Protein AF-A0A5A7RR78-F1 (afdb_monomer)

Sequence (80 aa):
MWKIDWRWSFSKRSTKRNGKKHKLVEGYYTAGVIPILCEKTGVKAPILNEIYKIVYEEKDPTASIKDIMNREAENIGEIT

Mean predicted aligned error: 11.52 Å

Solvent-accessible surface area (backbone atoms only — not comparable to full-atom values): 5516 Å² total; per-residue (Å²): 137,89,82,80,80,84,81,78,89,82,86,83,73,79,80,91,74,83,95,69,80,90,75,80,66,63,64,57,65,60,40,70,47,45,68,59,49,30,69,76,67,70,51,86,52,69,71,58,52,42,52,29,34,39,76,76,66,72,40,57,67,68,58,43,51,48,54,61,72,71,47,81,80,78,83,85,65,82,91,122

Nearest PDB structures (foldseek):
  1evy-assembly1_A  TM=8.738E-01  e=1.791E-02  Leishmania mexicana

pLDDT: mean 76.26, std 23.73, range [27.66, 97.44]

Structure (mmCIF, N/CA/C/O backbone):
data_AF-A0A5A7RR78-F1
#
_entry.id   AF-A0A5A7RR78-F1
#
loop_
_atom_site.group_PDB
_atom_site.id
_atom_site.type_symbol
_atom_site.label_atom_id
_atom_site.label_alt_id
_atom_site.label_comp_id
_atom_site.label_asym_id
_atom_site.label_entity_id
_atom_site.label_seq_id
_atom_site.pdbx_PDB_ins_code
_atom_site.Cartn_x
_atom_site.Cartn_y
_atom_site.Cartn_z
_atom_site.occupancy
_atom_site.B_iso_or_equiv
_atom_site.auth_seq_id
_atom_site.auth_comp_id
_atom_site.auth_asym_id
_atom_site.auth_atom_id
_atom_site.pdbx_PDB_model_num
ATOM 1 N N . MET A 1 1 ? -15.542 -22.680 -14.368 1.00 30.62 1 MET A N 1
ATOM 2 C CA . MET A 1 1 ? -14.902 -22.430 -15.676 1.00 30.62 1 MET A CA 1
ATOM 3 C C . MET A 1 1 ? -13.863 -21.334 -15.483 1.00 30.62 1 MET A C 1
ATOM 5 O O . MET A 1 1 ? -14.219 -20.169 -15.491 1.00 30.62 1 MET A O 1
ATOM 9 N N . TRP A 1 2 ? -12.609 -21.699 -15.203 1.00 27.66 2 TRP A N 1
ATOM 10 C CA . TRP A 1 2 ? -11.512 -20.741 -15.033 1.00 27.66 2 TRP A CA 1
ATOM 11 C C . TRP A 1 2 ? -10.699 -20.719 -16.327 1.00 27.66 2 TRP A C 1
ATOM 13 O O . TRP A 1 2 ? -9.924 -21.634 -16.588 1.00 27.66 2 TRP A O 1
ATOM 23 N N . LYS A 1 3 ? -10.917 -19.707 -17.166 1.00 35.12 3 LYS A N 1
ATOM 24 C CA . LYS A 1 3 ? -10.012 -19.356 -18.263 1.00 35.12 3 LYS A CA 1
ATOM 25 C C . LYS A 1 3 ? -9.423 -18.002 -17.917 1.00 35.12 3 LYS A C 1
ATOM 27 O O . LYS A 1 3 ? -10.050 -16.984 -18.180 1.00 35.12 3 LYS A O 1
ATOM 32 N N . ILE A 1 4 ? -8.249 -17.998 -17.299 1.00 48.66 4 ILE A N 1
ATOM 33 C CA . ILE A 1 4 ? -7.411 -16.804 -17.311 1.00 48.66 4 ILE A CA 1
ATOM 34 C C . ILE A 1 4 ? -6.243 -17.145 -18.221 1.00 48.66 4 ILE A C 1
ATOM 36 O O . ILE A 1 4 ? -5.306 -17.844 -17.835 1.00 48.66 4 ILE A O 1
ATOM 40 N N . ASP A 1 5 ? -6.391 -16.743 -19.478 1.00 38.50 5 ASP A N 1
ATOM 41 C CA . ASP A 1 5 ? -5.354 -16.832 -20.492 1.00 38.50 5 ASP A CA 1
ATOM 42 C C . ASP A 1 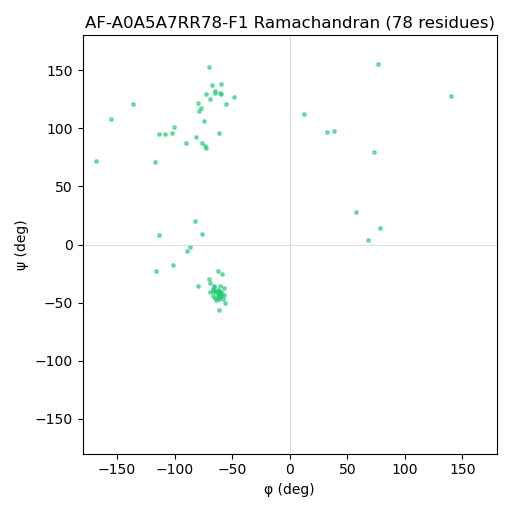5 ? -4.305 -15.753 -20.183 1.00 38.50 5 ASP A C 1
ATOM 44 O O . ASP A 1 5 ? -4.377 -14.621 -20.648 1.00 38.50 5 ASP A O 1
ATOM 48 N N . TRP A 1 6 ? -3.365 -16.085 -19.294 1.00 43.97 6 TRP A N 1
ATOM 49 C CA . TRP A 1 6 ? -2.243 -15.221 -18.896 1.00 43.97 6 TRP A CA 1
ATOM 50 C C . TRP A 1 6 ? -1.131 -15.161 -19.949 1.00 43.97 6 TRP A C 1
ATOM 52 O O . TRP A 1 6 ? -0.044 -14.634 -19.700 1.00 43.97 6 TRP A O 1
ATOM 62 N N . ARG A 1 7 ? -1.364 -15.717 -21.138 1.00 36.97 7 ARG A N 1
ATOM 63 C CA . ARG A 1 7 ? -0.421 -15.667 -22.242 1.00 36.97 7 ARG A CA 1
ATOM 64 C C . ARG A 1 7 ? -0.922 -14.601 -23.199 1.00 36.97 7 ARG A C 1
ATOM 66 O O . ARG A 1 7 ? -1.775 -14.890 -24.015 1.00 36.97 7 ARG A O 1
ATOM 73 N N . TRP A 1 8 ? -0.380 -13.394 -23.072 1.00 34.75 8 TRP A N 1
ATOM 74 C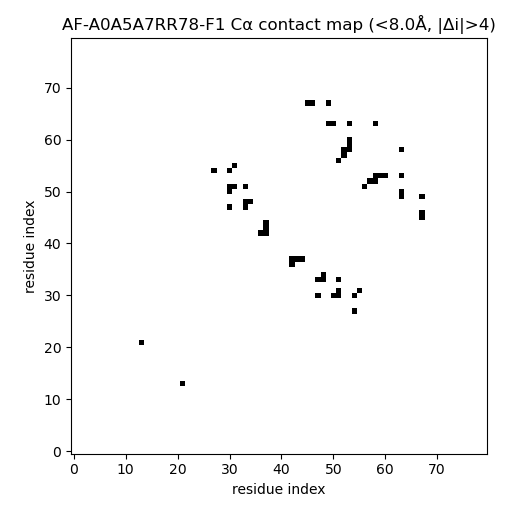 CA . TRP A 1 8 ? -0.160 -12.385 -24.120 1.00 34.75 8 TRP A CA 1
ATOM 75 C C . TRP A 1 8 ? -0.448 -10.958 -23.645 1.00 34.75 8 TRP A C 1
ATOM 77 O O . TRP A 1 8 ? -1.523 -10.627 -23.164 1.00 34.75 8 TRP A O 1
ATOM 87 N N . SER A 1 9 ? 0.566 -10.118 -23.880 1.00 38.53 9 SER A N 1
ATOM 88 C CA . SER A 1 9 ? 0.551 -8.654 -23.835 1.00 38.53 9 SER A CA 1
ATOM 89 C C . SER A 1 9 ? 0.488 -8.006 -22.457 1.00 38.53 9 SER A C 1
ATOM 91 O O . SER A 1 9 ? -0.552 -7.500 -22.099 1.00 38.53 9 SER A O 1
ATOM 93 N N . PHE A 1 10 ? 1.612 -7.912 -21.734 1.00 43.41 10 PHE A N 1
ATOM 94 C CA . PHE A 1 10 ? 1.996 -6.683 -21.004 1.00 43.41 10 PHE A CA 1
ATOM 95 C C . PHE A 1 10 ? 3.453 -6.776 -20.511 1.00 43.41 10 PHE A C 1
ATOM 97 O O . PHE A 1 10 ? 3.756 -6.886 -19.329 1.00 43.41 10 PHE A O 1
ATOM 104 N N . SER A 1 11 ? 4.399 -6.693 -21.452 1.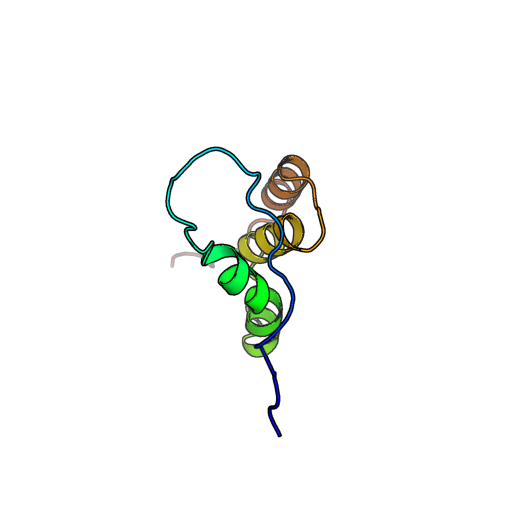00 41.28 11 SER A N 1
ATOM 105 C CA . SER A 1 11 ? 5.769 -6.274 -21.143 1.00 41.28 11 SER A CA 1
ATOM 106 C C . SER A 1 11 ? 5.766 -4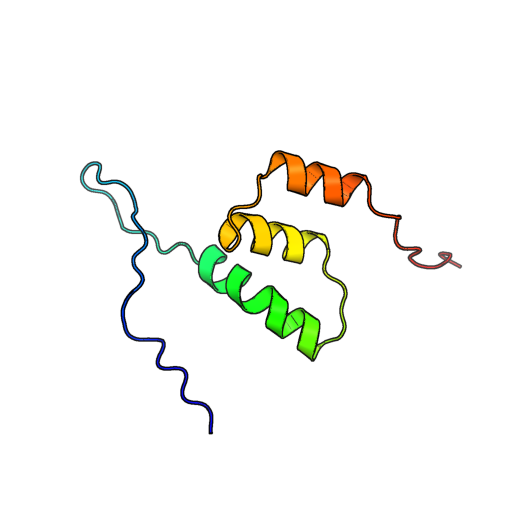.752 -20.955 1.00 41.28 11 SER A C 1
ATOM 108 O O . SER A 1 11 ? 5.956 -3.996 -21.910 1.00 41.28 11 SER A O 1
ATOM 110 N N . LYS A 1 12 ? 5.492 -4.253 -19.744 1.00 44.59 12 LYS A N 1
ATOM 111 C CA . LYS A 1 12 ? 5.713 -2.828 -19.452 1.00 44.59 12 LYS A CA 1
ATOM 112 C C . LYS A 1 12 ? 7.193 -2.599 -19.119 1.00 44.59 12 LYS A C 1
ATOM 114 O O . LYS A 1 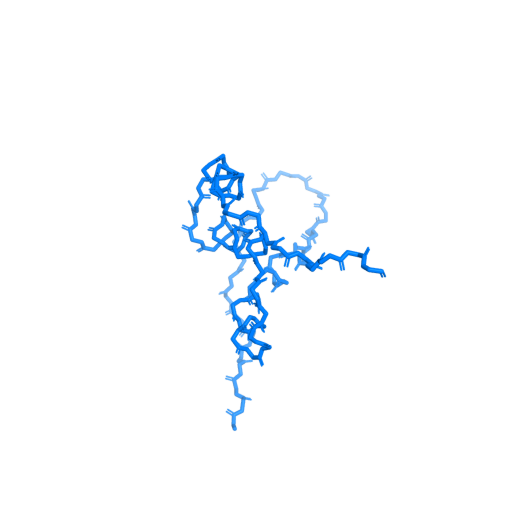12 ? 7.634 -2.769 -17.994 1.00 44.59 12 LYS A O 1
ATOM 119 N N . ARG A 1 13 ? 7.939 -2.255 -20.179 1.00 41.69 13 ARG A N 1
ATOM 120 C CA . ARG A 1 13 ? 9.191 -1.469 -20.240 1.00 41.69 13 ARG A CA 1
ATOM 121 C C . ARG A 1 13 ? 10.148 -1.581 -19.039 1.00 41.69 13 ARG A C 1
ATOM 123 O O . ARG A 1 13 ? 10.120 -0.754 -18.137 1.00 41.69 13 ARG A O 1
ATOM 130 N N . SER A 1 14 ? 11.153 -2.447 -19.167 1.00 42.22 14 SER A N 1
ATOM 131 C CA . SER A 1 14 ? 12.507 -2.098 -18.723 1.00 42.22 14 SER A CA 1
ATOM 132 C C . SER A 1 14 ? 13.117 -1.161 -19.772 1.00 42.22 14 SER A C 1
ATOM 134 O O . SER A 1 14 ? 13.269 -1.543 -20.935 1.00 42.22 14 SER A O 1
ATOM 136 N N . THR A 1 15 ? 13.436 0.073 -19.402 1.00 41.53 15 THR A N 1
ATOM 137 C CA . THR A 1 15 ? 14.199 1.014 -20.230 1.00 41.53 15 THR A CA 1
ATOM 138 C C . THR A 1 15 ? 15.461 0.340 -20.786 1.00 41.53 15 THR A C 1
ATOM 140 O O . THR A 1 15 ? 16.246 -0.249 -20.046 1.00 41.53 15 THR A O 1
ATOM 143 N N . LYS A 1 16 ? 15.652 0.399 -22.113 1.00 43.34 16 LYS A N 1
ATOM 144 C CA . LYS A 1 16 ? 16.860 -0.091 -22.796 1.00 43.34 16 LYS A CA 1
ATOM 145 C C . LYS A 1 16 ? 18.105 0.576 -22.198 1.00 43.34 16 LYS A C 1
ATOM 147 O O . LYS A 1 16 ? 18.259 1.786 -22.333 1.00 43.34 16 LYS A O 1
ATOM 152 N N . ARG A 1 17 ? 19.038 -0.214 -21.658 1.00 39.41 17 ARG A N 1
ATOM 153 C CA . ARG A 1 17 ? 20.477 0.107 -21.634 1.00 39.41 17 ARG A CA 1
ATOM 154 C C . ARG A 1 17 ? 21.307 -1.181 -21.539 1.00 39.41 17 ARG A C 1
ATOM 156 O O . ARG A 1 17 ? 21.318 -1.850 -20.517 1.00 39.41 17 ARG A O 1
ATOM 163 N N . ASN A 1 18 ? 21.957 -1.510 -22.656 1.00 40.03 18 ASN A N 1
ATOM 164 C CA . ASN A 1 18 ? 23.122 -2.383 -22.837 1.00 40.03 18 ASN A CA 1
ATOM 165 C C . ASN A 1 18 ? 23.220 -3.675 -21.989 1.00 40.03 18 ASN A C 1
ATOM 167 O O . ASN A 1 18 ? 23.769 -3.694 -20.891 1.00 40.03 18 ASN A O 1
ATOM 171 N N . GLY A 1 19 ? 22.819 -4.799 -22.597 1.00 47.03 19 GLY A N 1
ATOM 172 C CA . GLY A 1 19 ? 23.548 -6.072 -22.479 1.00 47.03 19 GLY A CA 1
ATOM 173 C C . GLY A 1 19 ? 23.397 -6.925 -21.213 1.00 47.03 19 GLY A C 1
ATOM 174 O O . GLY A 1 19 ? 24.206 -7.831 -21.033 1.00 47.03 19 GLY A O 1
ATOM 175 N N . LYS A 1 20 ? 22.416 -6.705 -20.325 1.00 45.28 20 LYS A N 1
ATOM 176 C CA . LYS A 1 20 ? 22.292 -7.504 -19.085 1.00 45.28 20 LYS A CA 1
ATOM 177 C C . LYS A 1 20 ? 20.847 -7.938 -18.796 1.00 45.28 20 LYS A C 1
ATOM 179 O O . LYS A 1 20 ? 19.965 -7.103 -18.664 1.00 45.28 20 LYS A O 1
ATOM 184 N N . LYS A 1 21 ? 20.662 -9.266 -18.724 1.00 43.16 21 LYS A N 1
ATOM 185 C CA . LYS A 1 21 ? 19.537 -10.081 -18.206 1.00 43.16 21 LYS A CA 1
ATOM 186 C C . LYS A 1 21 ? 18.222 -9.330 -17.910 1.00 43.16 21 LYS A 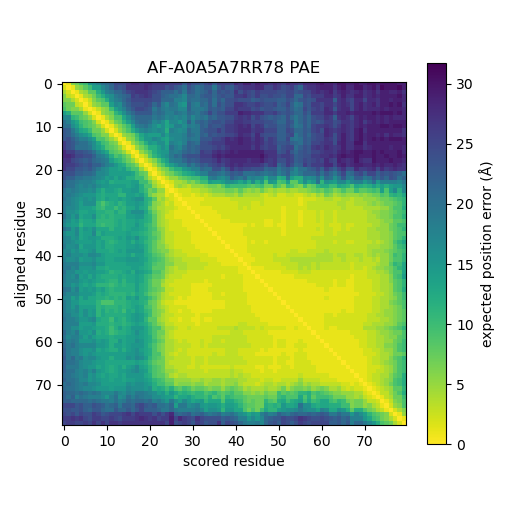C 1
ATOM 188 O O . LYS A 1 21 ? 18.127 -8.622 -16.912 1.00 43.16 21 LYS A O 1
ATOM 193 N N . HIS A 1 22 ? 17.178 -9.612 -18.696 1.00 48.56 22 HIS A N 1
ATOM 194 C CA . HIS A 1 22 ? 15.788 -9.335 -18.316 1.00 48.56 22 HIS A CA 1
ATOM 195 C C . HIS A 1 22 ? 15.446 -10.148 -17.057 1.00 48.56 22 HIS A C 1
ATOM 197 O O . HIS A 1 22 ? 15.129 -11.332 -17.150 1.00 48.56 22 HIS A O 1
ATOM 203 N N . LYS A 1 23 ? 15.552 -9.548 -15.869 1.00 56.66 23 LYS A N 1
ATOM 204 C CA . LYS A 1 23 ? 14.976 -10.135 -14.657 1.00 56.66 23 LYS A CA 1
ATOM 205 C C . LYS A 1 23 ? 13.486 -9.817 -14.651 1.00 56.66 23 LYS A C 1
ATOM 207 O O . LYS A 1 23 ? 13.108 -8.648 -14.717 1.00 56.66 23 LYS A O 1
ATOM 212 N N . LEU A 1 24 ? 12.657 -10.856 -14.617 1.00 58.09 24 LEU A N 1
ATOM 213 C CA . LEU A 1 24 ? 11.233 -10.705 -14.341 1.00 58.09 24 LEU A CA 1
ATOM 214 C C . LEU A 1 24 ? 11.072 -10.059 -12.961 1.00 58.09 24 LEU A C 1
ATOM 216 O O . LEU A 1 24 ? 11.789 -10.403 -12.022 1.00 58.09 24 LEU A O 1
ATOM 220 N N . VAL A 1 25 ? 10.147 -9.111 -12.846 1.00 78.44 25 VAL A N 1
ATOM 221 C CA . VAL A 1 25 ? 9.801 -8.503 -11.560 1.00 78.44 25 VAL A CA 1
ATOM 222 C C . VAL A 1 25 ? 8.676 -9.336 -10.958 1.00 78.44 25 VAL A C 1
ATOM 224 O O . VAL A 1 25 ? 7.503 -9.068 -11.195 1.00 78.44 25 VAL A O 1
ATOM 227 N N . GLU A 1 26 ? 9.030 -10.386 -10.221 1.00 81.69 26 GLU A N 1
ATOM 228 C CA . GLU A 1 26 ? 8.063 -11.313 -9.606 1.00 81.69 26 GLU A CA 1
ATOM 229 C C . GLU A 1 26 ? 7.078 -10.586 -8.681 1.00 81.69 26 GLU A C 1
ATOM 231 O O . GLU A 1 26 ? 5.880 -10.856 -8.710 1.00 81.69 26 GLU A O 1
ATOM 236 N N . GLY A 1 27 ? 7.568 -9.579 -7.950 1.00 84.69 27 GLY A N 1
ATOM 237 C CA . GLY A 1 27 ? 6.753 -8.759 -7.055 1.00 84.69 27 GLY A CA 1
ATOM 238 C C . GLY A 1 27 ? 5.599 -8.026 -7.744 1.00 84.69 27 GLY A C 1
ATOM 239 O O . GLY A 1 27 ? 4.596 -7.769 -7.088 1.00 84.69 27 GLY A O 1
ATOM 240 N N . TYR A 1 28 ? 5.693 -7.747 -9.052 1.00 87.25 28 TYR A N 1
ATOM 241 C CA . TYR A 1 28 ? 4.584 -7.167 -9.815 1.00 87.25 28 TYR A CA 1
ATOM 242 C C . TYR A 1 28 ? 3.385 -8.119 -9.786 1.00 87.25 28 TYR A C 1
ATOM 244 O O . TYR A 1 28 ? 2.334 -7.776 -9.259 1.00 87.25 28 TYR A O 1
ATOM 252 N N . TYR A 1 29 ? 3.578 -9.364 -10.227 1.00 87.88 29 TYR A N 1
ATOM 253 C CA . TYR A 1 29 ? 2.520 -10.375 -10.256 1.00 87.88 29 TYR A CA 1
ATOM 254 C C . TYR A 1 29 ? 1.987 -10.713 -8.861 1.00 87.88 29 TYR A C 1
ATOM 256 O O . TYR A 1 29 ? 0.778 -10.862 -8.687 1.00 87.88 29 TYR A O 1
ATOM 264 N N . THR A 1 30 ? 2.870 -10.787 -7.862 1.00 91.31 30 THR A N 1
ATOM 265 C CA . THR A 1 30 ? 2.471 -11.025 -6.469 1.00 91.31 30 THR A CA 1
ATOM 266 C C . THR A 1 30 ? 1.611 -9.889 -5.924 1.00 91.31 30 THR A C 1
ATOM 268 O O . THR A 1 30 ? 0.622 -10.143 -5.243 1.00 91.31 30 THR A O 1
ATOM 271 N N . ALA A 1 31 ? 1.933 -8.633 -6.243 1.00 93.44 31 ALA A N 1
ATOM 272 C CA . ALA A 1 31 ? 1.110 -7.510 -5.820 1.00 93.44 31 ALA A CA 1
ATOM 273 C C . ALA A 1 31 ? -0.281 -7.547 -6.477 1.00 93.44 31 ALA A C 1
ATOM 275 O O . ALA A 1 31 ? -1.276 -7.246 -5.824 1.00 93.44 31 ALA A O 1
ATOM 276 N N . GLY A 1 32 ? -0.377 -7.995 -7.732 1.00 93.69 32 GLY A N 1
ATOM 277 C CA . GLY A 1 32 ? -1.642 -8.058 -8.470 1.00 93.69 32 GLY A CA 1
ATOM 278 C C . GLY A 1 32 ? -2.704 -8.982 -7.863 1.00 93.69 32 GLY A C 1
ATOM 279 O O . GLY A 1 32 ? -3.890 -8.786 -8.112 1.00 93.69 32 GLY A O 1
ATOM 280 N N . VAL A 1 33 ? -2.315 -9.968 -7.045 1.00 95.25 33 VAL A N 1
ATOM 281 C CA . VAL A 1 33 ? -3.270 -10.889 -6.396 1.00 95.25 33 VAL A CA 1
ATOM 282 C C . VAL A 1 33 ? -3.779 -10.398 -5.038 1.00 95.25 33 VAL A C 1
ATOM 284 O O . VAL A 1 33 ? -4.672 -11.027 -4.469 1.00 95.25 33 VAL A O 1
ATOM 287 N N . ILE A 1 34 ? -3.253 -9.282 -4.520 1.00 95.44 34 ILE A N 1
ATOM 288 C CA . ILE A 1 34 ? -3.600 -8.747 -3.194 1.00 95.44 34 ILE A CA 1
ATOM 289 C C . ILE A 1 34 ? -5.113 -8.503 -3.037 1.00 95.44 34 ILE A C 1
ATOM 291 O O . ILE A 1 34 ? -5.670 -9.029 -2.072 1.00 95.44 34 ILE A O 1
ATOM 295 N N . PRO A 1 35 ? -5.824 -7.814 -3.959 1.00 94.62 35 PRO A N 1
ATOM 296 C CA . PRO A 1 35 ? -7.259 -7.564 -3.789 1.00 94.62 35 PRO A CA 1
ATOM 297 C C . PRO A 1 35 ? -8.080 -8.856 -3.691 1.00 94.62 35 PRO A C 1
ATOM 299 O O . PRO A 1 35 ? -8.945 -8.983 -2.829 1.00 94.62 35 PRO A O 1
ATOM 302 N N . ILE A 1 36 ? -7.741 -9.848 -4.523 1.00 95.81 36 ILE A N 1
ATOM 303 C CA . ILE A 1 36 ? -8.407 -11.157 -4.562 1.00 95.81 36 ILE A CA 1
ATOM 304 C C . ILE A 1 36 ? -8.179 -11.919 -3.251 1.00 95.81 36 ILE A C 1
ATOM 306 O O . ILE A 1 36 ? -9.081 -12.587 -2.748 1.00 95.81 36 ILE A O 1
ATOM 310 N N . LEU A 1 37 ? -6.964 -11.856 -2.699 1.00 96.00 37 LEU A N 1
ATOM 311 C CA . LEU A 1 37 ? -6.637 -12.493 -1.424 1.00 96.00 37 LEU A CA 1
ATOM 312 C C . LEU A 1 37 ? -7.390 -11.844 -0.261 1.00 96.00 37 LEU A C 1
ATOM 314 O O . LEU A 1 37 ? -7.960 -12.565 0.557 1.00 96.00 37 LEU A O 1
ATOM 318 N N . CYS A 1 38 ? -7.443 -10.512 -0.211 1.00 95.56 38 CYS A N 1
ATOM 319 C CA . CYS A 1 38 ? -8.207 -9.775 0.796 1.00 95.56 38 CYS A CA 1
ATOM 320 C C . CYS A 1 38 ? -9.704 -10.121 0.725 1.00 95.56 38 CYS A C 1
ATOM 322 O O . CYS A 1 38 ? -10.312 -10.410 1.752 1.00 95.56 38 CYS A O 1
ATOM 324 N N . GLU A 1 39 ? -10.283 -10.181 -0.479 1.00 95.69 39 GLU A N 1
ATOM 325 C CA . GLU A 1 39 ? -11.686 -10.565 -0.691 1.00 95.69 39 GLU A CA 1
ATOM 326 C C . GLU A 1 39 ? -11.973 -11.998 -0.218 1.00 95.69 39 GLU A C 1
ATOM 328 O O . GLU A 1 39 ? -12.931 -12.234 0.515 1.00 95.69 39 GLU A O 1
ATOM 333 N N . LYS A 1 40 ? -11.121 -12.963 -0.585 1.00 96.94 40 LYS A N 1
ATOM 334 C CA . LYS A 1 40 ? -11.319 -14.381 -0.238 1.00 96.94 40 LYS A CA 1
ATOM 335 C C . LYS A 1 40 ? -11.149 -14.686 1.245 1.00 96.94 40 LYS A C 1
ATOM 337 O O . LYS A 1 40 ? -11.757 -15.630 1.739 1.00 96.94 40 LYS A O 1
ATOM 342 N N . THR A 1 41 ? -10.264 -13.962 1.922 1.00 95.88 41 THR A N 1
ATOM 343 C CA . THR A 1 41 ? -9.880 -14.257 3.311 1.00 95.88 41 THR A CA 1
ATOM 344 C C . THR A 1 41 ? -10.567 -13.349 4.324 1.00 95.88 41 THR A C 1
ATOM 346 O O . THR A 1 41 ? -10.567 -13.664 5.510 1.00 95.88 41 THR A O 1
ATOM 349 N N . GLY A 1 42 ? -11.123 -12.214 3.888 1.00 94.00 42 GLY A N 1
ATOM 350 C CA . GLY A 1 42 ? -11.640 -11.169 4.774 1.00 94.00 42 GLY A CA 1
ATOM 351 C C . GLY A 1 42 ? -10.553 -10.434 5.569 1.00 94.00 42 GLY A C 1
ATOM 352 O O . GLY A 1 42 ? -10.873 -9.582 6.398 1.00 94.00 42 GLY A O 1
ATOM 353 N N . VAL A 1 43 ? -9.271 -10.741 5.337 1.00 92.50 43 VAL A N 1
ATOM 354 C CA . VAL A 1 43 ? -8.149 -10.107 6.033 1.00 92.50 43 VAL A CA 1
ATOM 355 C C . VAL A 1 43 ? -7.976 -8.679 5.530 1.00 92.50 43 VAL A C 1
ATOM 357 O O . VAL A 1 43 ? -7.852 -8.423 4.332 1.00 92.50 43 VAL A O 1
ATOM 360 N N . LYS A 1 44 ? -7.903 -7.733 6.467 1.00 91.19 44 LYS A N 1
ATOM 361 C CA . LYS A 1 44 ? -7.498 -6.358 6.176 1.00 91.19 44 LYS A CA 1
ATOM 362 C C . LYS A 1 44 ? -5.975 -6.310 6.059 1.00 91.19 44 LYS A C 1
ATOM 364 O O . LYS A 1 44 ? -5.273 -6.528 7.038 1.00 91.19 44 LYS A O 1
ATOM 369 N N . ALA A 1 45 ? -5.465 -6.010 4.866 1.00 93.12 45 ALA A N 1
ATOM 370 C CA . ALA A 1 45 ? -4.029 -5.920 4.604 1.00 93.12 45 ALA A CA 1
ATOM 371 C C . ALA A 1 45 ? -3.626 -4.492 4.181 1.00 93.12 45 ALA A C 1
ATOM 373 O O . ALA A 1 45 ? -3.308 -4.264 3.014 1.00 93.12 45 ALA A O 1
ATOM 374 N N . PRO A 1 46 ? -3.648 -3.502 5.096 1.00 94.00 46 PRO A N 1
ATOM 375 C CA . PRO A 1 46 ? -3.479 -2.086 4.756 1.00 94.00 46 PRO A CA 1
ATOM 376 C C . PRO A 1 46 ? -2.163 -1.801 4.022 1.00 94.00 46 PRO A C 1
ATOM 378 O O . PRO A 1 46 ? -2.170 -1.124 3.004 1.00 94.00 46 PRO A O 1
ATOM 381 N N . ILE A 1 47 ? -1.050 -2.388 4.467 1.00 95.25 47 ILE A N 1
ATOM 382 C CA . ILE A 1 47 ? 0.262 -2.197 3.829 1.00 95.25 47 ILE A CA 1
ATOM 383 C C . ILE A 1 47 ? 0.276 -2.779 2.408 1.00 95.25 47 ILE A C 1
ATOM 385 O O . ILE A 1 47 ? 0.735 -2.135 1.469 1.00 95.25 47 ILE A O 1
ATOM 389 N N . LEU A 1 48 ? -0.247 -3.995 2.240 1.00 95.88 48 LEU A N 1
ATOM 390 C CA . LEU A 1 48 ? -0.287 -4.671 0.943 1.00 95.88 48 LEU A CA 1
ATOM 391 C C . LEU A 1 48 ? -1.212 -3.938 -0.036 1.00 95.88 48 LEU A C 1
ATOM 393 O O . LEU A 1 48 ? -0.863 -3.759 -1.200 1.00 95.88 48 LEU A O 1
ATOM 397 N N . ASN A 1 49 ? -2.353 -3.444 0.443 1.00 95.75 49 ASN A N 1
ATOM 398 C CA . ASN A 1 49 ? -3.266 -2.642 -0.363 1.00 95.75 49 ASN A CA 1
ATOM 399 C C . ASN A 1 49 ? -2.588 -1.362 -0.865 1.00 95.75 49 ASN A C 1
ATOM 401 O O . ASN A 1 49 ? -2.746 -1.002 -2.025 1.00 95.75 49 ASN A O 1
ATOM 405 N N . GLU A 1 50 ? -1.793 -0.696 -0.032 1.00 97.00 50 GLU A N 1
ATOM 406 C CA . GLU A 1 50 ? -1.043 0.493 -0.443 1.00 97.00 50 GLU A CA 1
ATOM 407 C C . GLU A 1 50 ? 0.049 0.171 -1.475 1.00 97.00 50 GLU A C 1
ATOM 409 O O . GLU A 1 50 ? 0.193 0.892 -2.461 1.00 97.00 50 GLU A O 1
ATOM 414 N N . ILE A 1 51 ? 0.7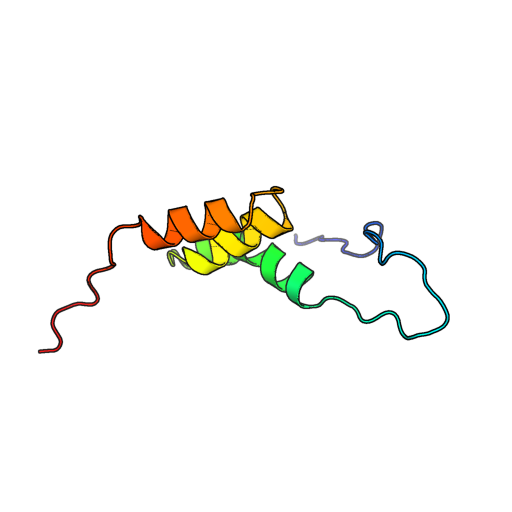38 -0.968 -1.344 1.00 95.69 51 ILE A N 1
ATOM 415 C CA . ILE A 1 51 ? 1.671 -1.458 -2.374 1.00 95.69 51 ILE A CA 1
ATOM 416 C C . ILE A 1 51 ? 0.944 -1.701 -3.703 1.00 95.69 51 ILE A C 1
ATOM 418 O O . ILE A 1 51 ? 1.439 -1.292 -4.754 1.00 95.69 51 ILE A O 1
ATOM 422 N N . TYR A 1 52 ? -0.233 -2.332 -3.673 1.00 96.62 52 TYR A N 1
ATOM 423 C CA . TYR A 1 52 ? -1.046 -2.540 -4.871 1.00 96.62 52 TYR A CA 1
ATOM 424 C C . TYR A 1 52 ? -1.390 -1.208 -5.550 1.00 96.62 52 TYR A C 1
ATOM 426 O O . TYR A 1 52 ? -1.166 -1.069 -6.751 1.00 96.62 52 TYR A O 1
ATOM 434 N N . LYS A 1 53 ? -1.840 -0.202 -4.790 1.00 96.62 53 LYS A N 1
ATOM 435 C CA . LYS A 1 53 ? -2.188 1.124 -5.326 1.00 96.62 53 LYS A CA 1
ATOM 436 C C . LYS A 1 53 ? -0.998 1.834 -5.971 1.00 96.62 53 LYS A C 1
ATOM 438 O O . LYS A 1 53 ? -1.146 2.427 -7.034 1.00 96.62 53 LYS A O 1
ATOM 443 N N . ILE A 1 54 ? 0.193 1.747 -5.379 1.00 95.38 54 ILE A N 1
ATOM 444 C CA . ILE A 1 54 ? 1.409 2.323 -5.979 1.00 95.38 54 ILE A CA 1
ATOM 445 C C . ILE A 1 54 ? 1.715 1.651 -7.325 1.00 95.38 54 ILE A C 1
ATOM 447 O O . ILE A 1 54 ? 2.040 2.319 -8.304 1.00 95.38 54 ILE A O 1
ATOM 451 N N . VAL A 1 55 ? 1.623 0.320 -7.380 1.00 93.00 55 VAL A N 1
ATOM 452 C CA . VAL A 1 55 ? 2.046 -0.472 -8.545 1.00 93.00 55 VAL A CA 1
ATOM 453 C C . VAL A 1 55 ? 1.011 -0.463 -9.677 1.00 93.00 55 VAL A C 1
ATOM 455 O O . VAL A 1 55 ? 1.396 -0.484 -10.848 1.00 93.00 55 VAL A O 1
ATOM 458 N N . TYR A 1 56 ? -0.281 -0.452 -9.347 1.00 94.25 56 TYR A N 1
ATOM 459 C CA . TYR A 1 56 ? -1.380 -0.652 -10.297 1.00 94.25 56 TYR A CA 1
ATOM 460 C C . TYR A 1 56 ? -2.305 0.554 -10.470 1.00 94.25 56 TYR A C 1
ATOM 462 O O . TYR A 1 56 ? -2.937 0.659 -11.518 1.00 94.25 56 TYR A O 1
ATOM 470 N N . GLU A 1 57 ? -2.372 1.458 -9.493 1.00 94.44 57 GLU A N 1
ATOM 471 C CA . GLU A 1 57 ? -3.254 2.638 -9.515 1.00 94.44 57 GLU A CA 1
ATOM 472 C C . GLU A 1 57 ? -2.478 3.962 -9.590 1.00 94.44 57 GLU A C 1
ATOM 474 O O . GLU A 1 57 ? -3.066 5.031 -9.470 1.00 94.44 57 GLU A O 1
ATOM 479 N N . GLU A 1 58 ? -1.157 3.899 -9.793 1.00 94.25 58 GLU A N 1
ATOM 480 C CA . GLU A 1 58 ? -0.275 5.069 -9.930 1.00 94.25 58 GLU A CA 1
ATOM 481 C C . GLU A 1 58 ? -0.314 6.018 -8.716 1.00 94.25 58 GLU A C 1
ATOM 483 O O . GLU A 1 58 ? -0.050 7.218 -8.825 1.00 94.25 58 GLU A O 1
ATOM 488 N N . LYS A 1 59 ? -0.612 5.482 -7.527 1.00 96.25 59 LYS A N 1
ATOM 489 C CA . LYS A 1 59 ? -0.590 6.256 -6.285 1.00 96.25 59 LYS A CA 1
ATOM 490 C C . LYS A 1 59 ? 0.835 6.681 -5.924 1.00 96.25 59 LYS A C 1
ATOM 492 O O . LYS A 1 59 ? 1.769 5.881 -5.976 1.00 96.25 59 LYS A O 1
ATOM 497 N N . ASP A 1 60 ? 0.993 7.930 -5.482 1.00 96.81 60 ASP A N 1
ATOM 498 C CA . ASP A 1 60 ? 2.276 8.430 -4.984 1.00 96.81 60 ASP A CA 1
ATOM 499 C C . ASP A 1 60 ? 2.756 7.623 -3.748 1.00 96.81 60 ASP A C 1
ATOM 501 O O . ASP A 1 60 ? 1.992 7.434 -2.789 1.00 96.81 60 ASP A O 1
ATOM 505 N N . PRO A 1 61 ? 4.020 7.152 -3.720 1.00 96.38 61 PRO A N 1
ATOM 506 C CA . PRO A 1 61 ? 4.555 6.403 -2.582 1.00 96.38 61 PRO A CA 1
ATOM 507 C C . PRO A 1 61 ? 4.551 7.193 -1.270 1.00 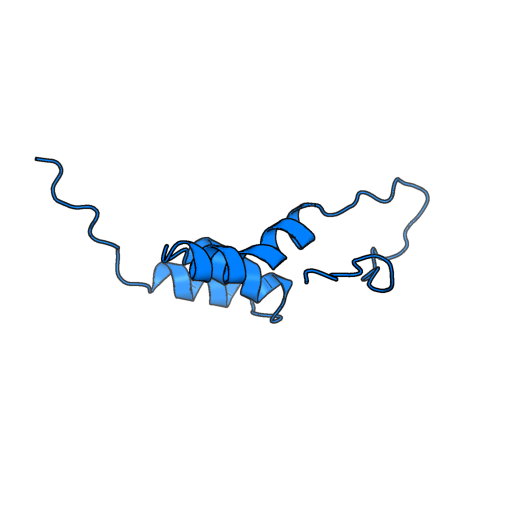96.38 61 PRO A C 1
ATOM 509 O O . PRO A 1 61 ? 4.289 6.626 -0.211 1.00 96.38 61 PRO A O 1
ATOM 512 N N . THR A 1 62 ? 4.802 8.503 -1.321 1.00 97.44 62 THR A N 1
ATOM 513 C CA . THR A 1 62 ? 4.830 9.355 -0.123 1.00 97.44 62 THR A CA 1
ATOM 514 C C . THR A 1 62 ? 3.431 9.505 0.465 1.00 97.44 62 THR A C 1
ATOM 516 O O . THR A 1 62 ? 3.258 9.430 1.681 1.00 97.44 62 THR A O 1
ATOM 519 N N . ALA A 1 63 ? 2.420 9.674 -0.388 1.00 97.38 63 ALA A N 1
ATOM 520 C CA . ALA A 1 63 ? 1.016 9.674 0.007 1.00 97.38 63 ALA A CA 1
ATOM 521 C C . ALA A 1 63 ? 0.607 8.328 0.622 1.00 97.38 63 ALA A C 1
ATOM 523 O O . ALA A 1 63 ? -0.037 8.299 1.663 1.00 97.38 63 ALA A O 1
ATOM 524 N N . SER A 1 64 ? 1.050 7.215 0.038 1.00 97.12 64 SER A N 1
ATOM 525 C CA . SER A 1 64 ? 0.764 5.870 0.557 1.00 97.12 64 SER A CA 1
ATOM 526 C C . SER A 1 64 ? 1.342 5.654 1.959 1.00 97.12 64 SER A C 1
ATOM 528 O O . SER A 1 64 ? 0.662 5.141 2.843 1.00 97.12 64 SER A O 1
ATOM 530 N N . ILE A 1 65 ? 2.575 6.112 2.202 1.00 96.12 65 ILE A N 1
ATOM 531 C CA . ILE A 1 65 ? 3.187 6.077 3.538 1.00 96.12 65 ILE A CA 1
ATOM 532 C C . ILE A 1 65 ? 2.378 6.923 4.525 1.00 96.12 65 ILE A C 1
ATOM 534 O O . ILE A 1 65 ? 2.101 6.462 5.630 1.00 96.12 65 ILE A O 1
ATOM 538 N N . LYS A 1 66 ? 1.970 8.140 4.139 1.00 96.56 66 LYS A N 1
ATOM 539 C CA . LYS A 1 66 ? 1.140 9.001 4.997 1.00 96.56 66 LYS A CA 1
ATOM 540 C C . LYS A 1 66 ? -0.176 8.326 5.368 1.00 96.56 66 LYS A C 1
ATOM 542 O O . LYS A 1 66 ? -0.547 8.358 6.534 1.00 96.56 66 LYS A O 1
ATOM 547 N N . ASP A 1 67 ? -0.836 7.676 4.419 1.00 96.19 67 ASP A N 1
ATOM 548 C CA . ASP A 1 67 ? -2.102 6.986 4.669 1.00 96.19 67 ASP A CA 1
ATOM 549 C C . ASP A 1 67 ? -1.935 5.800 5.625 1.00 96.19 67 ASP A C 1
ATOM 551 O O . ASP A 1 67 ? -2.782 5.589 6.491 1.00 96.19 67 ASP A O 1
ATOM 555 N N . ILE A 1 68 ? -0.819 5.065 5.537 1.00 94.69 68 ILE A N 1
ATOM 556 C CA . ILE A 1 68 ? -0.488 4.008 6.507 1.00 94.69 68 ILE A CA 1
ATOM 557 C C . ILE A 1 68 ? -0.275 4.605 7.898 1.00 94.69 68 ILE A C 1
ATOM 559 O O . ILE A 1 68 ? -0.819 4.086 8.869 1.00 94.69 68 ILE A O 1
ATOM 563 N N . MET A 1 69 ? 0.511 5.677 8.000 1.00 93.56 69 MET A N 1
ATOM 564 C CA . MET A 1 69 ? 0.867 6.286 9.286 1.00 93.56 69 MET A CA 1
ATOM 565 C C . MET A 1 69 ? -0.312 6.995 9.958 1.00 93.56 69 MET A C 1
ATOM 567 O O . MET A 1 69 ? -0.366 7.052 11.181 1.00 93.56 69 MET A O 1
ATOM 571 N N . ASN A 1 70 ? -1.253 7.516 9.170 1.00 93.88 70 ASN A N 1
ATOM 572 C CA . ASN A 1 70 ? -2.453 8.190 9.662 1.00 93.88 70 ASN A CA 1
ATOM 573 C C . ASN A 1 70 ? -3.611 7.223 9.947 1.00 93.88 70 ASN A C 1
ATOM 575 O O . ASN A 1 70 ? -4.675 7.668 10.379 1.00 93.88 70 ASN A O 1
ATOM 579 N N . ARG A 1 71 ? -3.448 5.918 9.692 1.00 90.94 71 ARG A N 1
ATOM 580 C CA . ARG A 1 71 ? -4.482 4.930 10.010 1.00 90.94 71 ARG A CA 1
ATOM 581 C C . ARG A 1 71 ? -4.604 4.753 11.523 1.00 90.94 71 ARG A C 1
ATOM 583 O O . ARG A 1 71 ? -3.622 4.846 12.256 1.00 90.94 71 ARG A O 1
ATOM 590 N N . GLU A 1 72 ? -5.790 4.368 11.976 1.00 87.69 72 GLU A N 1
ATOM 591 C CA . GLU A 1 72 ? -5.980 3.919 13.354 1.00 87.69 72 GLU A CA 1
ATOM 592 C C . GLU A 1 72 ? -5.202 2.627 13.626 1.00 87.69 72 GLU A C 1
ATOM 594 O O . GLU A 1 72 ? -5.267 1.661 12.854 1.00 87.69 72 GLU A O 1
ATOM 599 N N . ALA A 1 73 ? -4.460 2.602 14.734 1.00 82.12 73 ALA A N 1
ATOM 600 C CA . ALA A 1 73 ? -3.766 1.401 15.166 1.00 82.12 73 ALA A CA 1
ATOM 601 C C . ALA A 1 73 ? -4.779 0.274 15.410 1.00 82.12 73 ALA A C 1
ATOM 603 O O . ALA A 1 73 ? -5.770 0.447 16.119 1.00 82.12 73 ALA A O 1
ATOM 604 N N . GLU A 1 74 ? -4.517 -0.895 14.827 1.00 79.44 74 GLU A N 1
ATOM 605 C CA . GLU A 1 74 ? -5.308 -2.081 15.131 1.00 79.44 74 GLU A CA 1
ATOM 606 C C . GLU A 1 74 ? -5.023 -2.517 16.562 1.00 79.44 74 GLU A C 1
ATOM 608 O O . GLU A 1 74 ? -3.874 -2.737 16.947 1.00 79.44 74 GLU A O 1
ATOM 613 N N . ASN A 1 75 ? -6.087 -2.636 17.351 1.00 80.00 75 ASN A N 1
ATOM 614 C CA . ASN A 1 75 ? -5.991 -3.173 18.692 1.00 80.00 75 ASN A CA 1
ATOM 615 C C . ASN A 1 75 ? -5.793 -4.691 18.585 1.00 80.00 75 ASN A C 1
ATOM 617 O O . ASN A 1 75 ? -6.711 -5.421 18.217 1.00 80.00 75 ASN A O 1
ATOM 621 N N . ILE A 1 76 ? -4.575 -5.153 18.857 1.00 77.19 76 ILE A N 1
ATOM 622 C CA . ILE A 1 76 ? -4.179 -6.567 18.769 1.00 77.19 76 ILE A CA 1
ATOM 623 C C . ILE A 1 76 ? -4.563 -7.377 20.021 1.00 77.19 76 ILE A C 1
ATOM 625 O O . ILE A 1 76 ? -4.035 -8.465 20.236 1.00 77.19 76 ILE A O 1
ATOM 629 N N . GLY A 1 77 ? -5.523 -6.872 20.805 1.00 72.56 77 GLY A N 1
ATOM 630 C CA . GLY A 1 77 ? -5.938 -7.437 22.083 1.00 72.56 77 GLY A CA 1
ATOM 631 C C . GLY A 1 77 ? -4.942 -7.117 23.197 1.00 72.56 77 GLY A C 1
ATOM 632 O O . GLY A 1 77 ? -3.765 -6.849 22.950 1.00 72.56 77 GLY A O 1
ATOM 633 N N . GLU A 1 78 ? -5.419 -7.122 24.440 1.00 73.75 78 GLU A N 1
ATOM 634 C CA . GLU A 1 78 ? -4.519 -7.125 25.589 1.00 73.75 78 GLU A CA 1
ATOM 635 C C . GLU A 1 78 ? -3.740 -8.442 25.583 1.00 73.75 78 GLU A C 1
ATOM 637 O O . GLU A 1 78 ? -4.321 -9.520 25.444 1.00 73.75 78 GLU A O 1
ATOM 642 N N . ILE A 1 79 ? -2.417 -8.354 25.716 1.00 68.31 79 ILE A N 1
ATOM 643 C CA . ILE A 1 79 ? -1.583 -9.517 26.016 1.00 68.31 79 ILE A CA 1
ATOM 644 C C . ILE A 1 79 ? -1.869 -9.854 27.486 1.00 68.31 79 ILE A C 1
ATOM 646 O O . ILE A 1 79 ? -1.183 -9.353 28.374 1.00 68.31 79 ILE A O 1
ATOM 650 N N . THR A 1 80 ? -2.955 -10.589 27.738 1.00 56.47 80 THR A N 1
ATOM 651 C CA . THR A 1 80 ? -3.282 -11.163 29.054 1.00 56.47 80 THR A CA 1
ATOM 652 C C . THR A 1 80 ? -2.336 -12.295 29.405 1.00 56.47 80 THR A C 1
ATOM 654 O O . THR A 1 80 ? -2.097 -13.133 28.503 1.00 56.47 80 THR A O 1
#

Radius of gyration: 17.31 Å; Cα contacts (8 Å, |Δi|>4): 29; c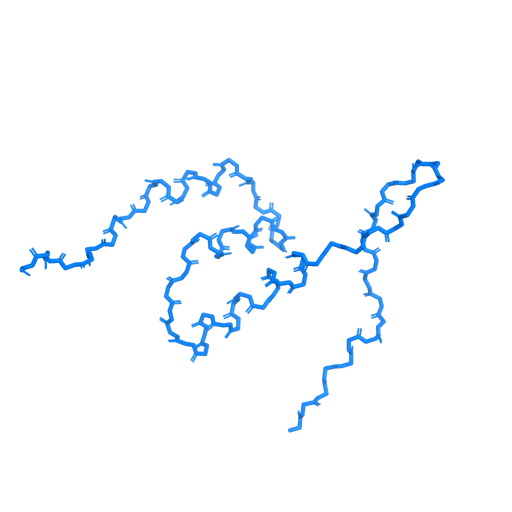hains: 1; bounding box: 38×32×53 Å

Secondary structure (DSSP, 8-state):
-------S-----PPP-SS------HHHHHHHTHHHHHHHH----HHHHHHHHHHHS---HHHHHHHHHTSPPP------

Foldseek 3Di:
DDDPPPPDDDPDDDDDDDDDDDDDPVVLVVLVCVVVCCVVPVDDDLLSVLVNCVNPVVDDPVVSVVVVVPDDDDCPDPPD